Protein AF-A0A4R5HL07-F1 (afdb_monomer_lite)

Structure (mmCIF, N/CA/C/O backbone):
data_AF-A0A4R5HL07-F1
#
_entry.id   AF-A0A4R5HL07-F1
#
loop_
_atom_site.group_PDB
_atom_site.id
_atom_site.type_symbol
_atom_site.label_atom_id
_atom_site.label_alt_id
_atom_site.label_comp_id
_atom_site.label_asym_id
_atom_site.label_entity_id
_atom_site.label_seq_id
_atom_site.pdbx_PDB_ins_code
_atom_site.Cartn_x
_atom_site.Cartn_y
_atom_site.Cartn_z
_atom_site.occupancy
_atom_site.B_iso_or_equiv
_atom_site.auth_seq_id
_atom_site.auth_comp_id
_atom_site.auth_asym_id
_atom_site.auth_atom_id
_atom_site.pdbx_PDB_model_num
ATOM 1 N N . ARG A 1 1 ? -15.692 3.273 32.109 1.00 51.50 1 ARG A N 1
ATOM 2 C CA . ARG A 1 1 ? -15.127 4.506 31.517 1.00 51.50 1 ARG A CA 1
ATOM 3 C C . ARG A 1 1 ? -14.476 4.087 30.201 1.00 51.50 1 ARG A C 1
ATOM 5 O O . ARG A 1 1 ? -13.266 4.120 30.132 1.00 51.50 1 ARG A O 1
ATOM 12 N N . ASP A 1 2 ? -15.246 3.630 29.204 1.00 57.62 2 ASP A N 1
ATOM 13 C CA . ASP A 1 2 ? -14.643 2.824 28.113 1.00 57.62 2 ASP A CA 1
ATOM 14 C C . ASP A 1 2 ? -15.180 3.142 26.707 1.00 57.62 2 ASP A C 1
ATOM 16 O O . ASP A 1 2 ? -14.473 2.944 25.731 1.00 57.62 2 ASP A O 1
ATOM 20 N N . LYS A 1 3 ? -16.346 3.790 26.579 1.00 56.97 3 LYS A N 1
ATOM 21 C CA . LYS A 1 3 ? -16.932 4.099 25.258 1.00 56.97 3 LYS A CA 1
ATOM 22 C C . LYS A 1 3 ? -16.126 5.102 24.420 1.00 56.97 3 LYS A C 1
ATOM 24 O O . LYS A 1 3 ? -16.169 5.055 23.198 1.00 56.97 3 LYS A O 1
ATOM 29 N N . ALA A 1 4 ? -15.401 6.015 25.068 1.00 61.94 4 ALA A N 1
ATOM 30 C CA . ALA A 1 4 ? -14.652 7.064 24.372 1.00 61.94 4 ALA A CA 1
ATOM 31 C C . ALA A 1 4 ? -13.388 6.533 23.670 1.00 61.94 4 ALA A C 1
ATOM 33 O O . ALA A 1 4 ? -12.983 7.080 22.647 1.00 61.94 4 ALA A O 1
ATOM 34 N N . SER A 1 5 ? -12.776 5.466 24.195 1.00 62.84 5 SER A N 1
ATOM 35 C CA . SER A 1 5 ? -11.591 4.852 23.583 1.00 62.84 5 SER A CA 1
ATOM 36 C C . SER A 1 5 ? -11.971 4.059 22.334 1.00 62.84 5 SER A C 1
ATOM 38 O O . SER A 1 5 ? -11.357 4.249 21.286 1.00 62.84 5 SER A O 1
ATOM 40 N N . GLU A 1 6 ? -13.058 3.286 22.416 1.00 65.12 6 GLU A N 1
ATOM 41 C CA . GLU A 1 6 ? -13.555 2.457 21.312 1.00 65.12 6 GLU A CA 1
ATOM 42 C C . GLU A 1 6 ? -13.979 3.304 20.101 1.00 65.12 6 GLU A C 1
ATOM 44 O O . GLU A 1 6 ? -13.653 2.972 18.961 1.00 65.12 6 GLU A O 1
ATOM 49 N N . GLN A 1 7 ? -14.649 4.441 20.332 1.00 68.94 7 GLN A N 1
ATOM 50 C CA . GLN A 1 7 ? -15.020 5.365 19.251 1.00 68.94 7 GLN A CA 1
ATOM 51 C C . GLN A 1 7 ? -13.787 5.918 18.523 1.00 68.94 7 GLN A C 1
ATOM 53 O O . GLN A 1 7 ? -13.754 5.951 17.294 1.00 68.94 7 GLN A O 1
ATOM 58 N N . ASN A 1 8 ? -12.742 6.281 19.267 1.00 76.06 8 ASN A N 1
ATOM 59 C CA . ASN A 1 8 ? -11.523 6.856 18.702 1.00 76.06 8 ASN A CA 1
ATOM 60 C C . ASN A 1 8 ? -10.672 5.818 17.938 1.00 76.06 8 ASN A C 1
ATOM 62 O O . ASN A 1 8 ? -9.888 6.148 17.049 1.00 76.06 8 ASN A O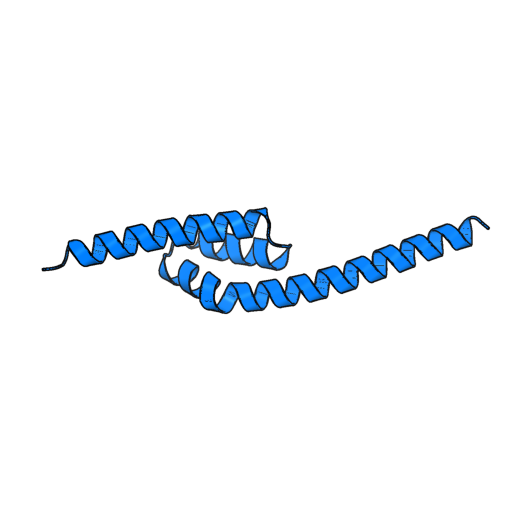 1
ATOM 66 N N . GLU A 1 9 ? -10.786 4.537 18.287 1.00 78.75 9 GLU A N 1
ATOM 67 C CA . GLU A 1 9 ? -10.166 3.437 17.541 1.00 78.75 9 GLU A CA 1
ATOM 68 C C . GLU A 1 9 ? -10.902 3.151 16.230 1.00 78.75 9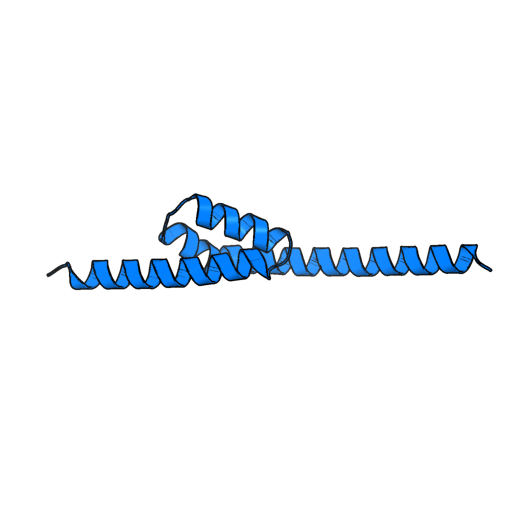 GLU A C 1
ATOM 70 O O . GLU A 1 9 ? -10.257 2.949 15.201 1.00 78.75 9 GLU A O 1
ATOM 75 N N . GLN A 1 10 ? -12.237 3.200 16.234 1.00 79.75 10 GLN A N 1
ATOM 76 C CA . GLN A 1 10 ? -13.024 3.029 15.012 1.00 79.75 10 GLN A CA 1
ATOM 77 C C . GLN A 1 10 ? -12.812 4.166 14.010 1.00 79.75 10 GLN A C 1
ATOM 79 O O . GLN A 1 10 ? -12.707 3.907 12.810 1.00 79.75 10 GLN A O 1
ATOM 84 N N . GLU A 1 11 ? -12.695 5.405 14.487 1.00 85.31 11 GLU A N 1
ATOM 85 C CA . GLU A 1 11 ? -12.433 6.563 13.629 1.00 85.31 11 GLU A CA 1
ATOM 86 C C . GLU A 1 11 ? -11.060 6.451 12.946 1.00 85.31 11 GLU A C 1
ATOM 88 O O . GLU A 1 11 ? -10.953 6.553 11.721 1.00 85.31 11 GLU A O 1
ATOM 93 N N . ARG A 1 12 ? -10.022 6.091 13.713 1.00 85.94 12 ARG A N 1
ATOM 94 C CA . ARG A 1 12 ? -8.680 5.811 13.173 1.00 85.94 12 ARG A CA 1
ATOM 95 C C . ARG A 1 12 ? -8.675 4.631 12.206 1.00 85.94 12 ARG A C 1
ATOM 97 O O . ARG A 1 12 ? -8.014 4.687 11.173 1.00 85.94 12 ARG A O 1
ATOM 104 N N . ALA A 1 13 ? -9.432 3.575 12.495 1.00 87.50 13 ALA A N 1
ATOM 105 C CA . ALA A 1 13 ? -9.570 2.435 11.595 1.00 87.50 13 ALA A CA 1
ATOM 106 C C . ALA A 1 13 ? -10.219 2.819 10.257 1.00 87.50 13 ALA A C 1
ATOM 108 O O . ALA A 1 13 ? -9.825 2.310 9.207 1.00 87.50 13 ALA A O 1
ATOM 109 N N . ALA A 1 14 ? -11.218 3.703 10.278 1.00 89.38 14 ALA A N 1
ATOM 110 C CA . ALA A 1 14 ? -11.864 4.204 9.070 1.00 89.38 14 ALA A CA 1
ATOM 111 C C . ALA A 1 14 ? -10.914 5.081 8.239 1.00 89.38 14 ALA A C 1
ATOM 113 O O . ALA A 1 14 ? -10.858 4.939 7.017 1.00 89.38 14 ALA A O 1
ATOM 114 N N . GLU A 1 15 ? -10.130 5.945 8.885 1.00 91.94 15 GLU A N 1
ATOM 115 C CA . GLU A 1 15 ? -9.137 6.776 8.198 1.00 91.94 15 GLU A CA 1
ATOM 116 C C . GLU A 1 15 ? -8.000 5.937 7.595 1.00 91.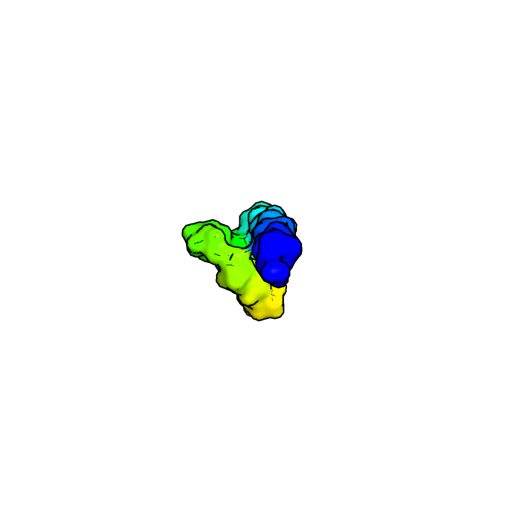94 15 GLU A C 1
ATOM 118 O O . GLU A 1 15 ? -7.637 6.117 6.429 1.00 91.94 15 GLU A O 1
ATOM 123 N N . ASN A 1 16 ? -7.497 4.956 8.348 1.00 92.12 16 ASN A N 1
ATOM 124 C CA . ASN A 1 16 ? -6.494 4.014 7.862 1.00 92.12 16 ASN A CA 1
ATOM 125 C C . ASN A 1 16 ? -7.013 3.210 6.665 1.00 92.12 16 ASN A C 1
ATOM 127 O O . ASN A 1 16 ? -6.294 3.081 5.678 1.00 92.12 16 ASN A O 1
ATOM 131 N N . ARG A 1 17 ? -8.272 2.743 6.695 1.00 91.69 17 ARG A N 1
ATOM 132 C CA . ARG A 1 17 ? -8.903 2.088 5.535 1.00 91.69 17 ARG A CA 1
ATOM 133 C C . ARG A 1 17 ? -8.870 2.965 4.296 1.00 91.69 17 ARG A C 1
ATOM 135 O O . ARG A 1 17 ? -8.344 2.529 3.280 1.00 91.69 17 ARG A O 1
ATOM 142 N N . LYS A 1 18 ? -9.325 4.216 4.404 1.00 93.38 18 LYS A N 1
ATOM 143 C CA . LYS A 1 18 ? -9.318 5.156 3.274 1.00 93.38 18 LYS A CA 1
ATOM 144 C C . LYS A 1 18 ? -7.916 5.386 2.714 1.00 93.38 18 LYS A C 1
ATOM 146 O O . LYS A 1 18 ? -7.747 5.456 1.500 1.00 93.38 18 LYS A O 1
ATOM 151 N N . ARG A 1 19 ? -6.902 5.497 3.580 1.00 91.81 19 ARG A N 1
ATOM 152 C CA . ARG A 1 19 ? -5.500 5.608 3.145 1.00 91.81 19 ARG A CA 1
ATOM 153 C C . ARG A 1 19 ? -5.049 4.372 2.378 1.00 91.81 19 ARG A C 1
ATOM 155 O O . ARG A 1 19 ? -4.470 4.517 1.308 1.00 91.81 19 ARG A O 1
ATOM 162 N N . VAL A 1 20 ? -5.333 3.180 2.899 1.00 92.69 20 VAL A N 1
ATOM 163 C CA . VAL A 1 20 ? -4.978 1.919 2.238 1.00 92.69 20 VAL A CA 1
ATOM 164 C C . VAL A 1 20 ? -5.738 1.742 0.924 1.00 92.69 20 VAL A C 1
ATOM 166 O O . VAL A 1 20 ? -5.131 1.333 -0.056 1.00 92.69 20 VAL A O 1
ATOM 169 N N . GLU A 1 21 ? -7.013 2.122 0.844 1.00 92.88 21 GLU A N 1
ATOM 170 C CA . GLU A 1 21 ? -7.775 2.142 -0.414 1.00 92.88 21 GLU A CA 1
ATOM 171 C C . GLU A 1 21 ? -7.154 3.087 -1.443 1.00 92.88 21 GLU A C 1
ATOM 173 O O . GLU A 1 21 ? -7.011 2.718 -2.607 1.00 92.88 21 GLU A O 1
ATOM 178 N N . MET A 1 22 ? -6.721 4.281 -1.024 1.00 91.94 22 MET A N 1
ATOM 179 C CA . MET A 1 22 ? -6.015 5.187 -1.926 1.00 91.94 22 MET A CA 1
ATOM 180 C C . MET A 1 22 ? -4.704 4.569 -2.413 1.00 91.94 22 MET A C 1
ATOM 182 O O . MET A 1 22 ? -4.448 4.569 -3.612 1.00 91.94 22 MET A O 1
ATOM 186 N N . LEU A 1 23 ? -3.906 3.984 -1.514 1.00 89.69 23 LEU A N 1
ATOM 187 C CA . LEU A 1 23 ? -2.678 3.268 -1.875 1.00 89.69 23 LEU A CA 1
ATOM 188 C C . LEU A 1 23 ? -2.956 2.077 -2.801 1.00 89.69 23 LEU A C 1
ATOM 190 O O . LEU A 1 23 ? -2.167 1.817 -3.700 1.00 89.69 23 LEU A O 1
ATOM 194 N N . ALA A 1 24 ? -4.092 1.401 -2.646 1.00 91.06 24 ALA A N 1
ATOM 195 C CA . ALA A 1 24 ? -4.527 0.348 -3.554 1.00 91.06 24 ALA A CA 1
ATOM 196 C C . ALA A 1 24 ? -4.939 0.866 -4.940 1.00 91.06 24 ALA A C 1
ATOM 198 O O . ALA A 1 24 ? -5.006 0.082 -5.882 1.00 91.06 24 ALA A O 1
ATOM 199 N N . ALA A 1 25 ? -5.221 2.159 -5.089 1.00 89.19 25 ALA A N 1
ATOM 200 C CA . ALA A 1 25 ? -5.576 2.772 -6.365 1.00 89.19 25 ALA A CA 1
ATOM 201 C C . ALA A 1 25 ? -4.381 3.452 -7.052 1.00 89.19 25 ALA A C 1
ATOM 203 O O . ALA A 1 25 ? -4.260 3.362 -8.270 1.00 89.19 25 ALA A O 1
ATOM 204 N N . VAL A 1 26 ? -3.515 4.132 -6.289 1.00 87.94 26 VAL A N 1
ATOM 205 C CA . VAL A 1 26 ? -2.392 4.930 -6.828 1.00 87.94 26 VAL A CA 1
ATOM 206 C C . VAL A 1 26 ? -1.015 4.307 -6.602 1.00 87.94 26 VAL A C 1
ATOM 208 O O . VAL A 1 26 ? -0.038 4.744 -7.210 1.00 87.94 26 VAL A O 1
ATOM 211 N N . GLY A 1 27 ? -0.913 3.330 -5.701 1.00 83.94 27 GLY A N 1
ATOM 212 C CA . GLY A 1 27 ? 0.306 2.561 -5.480 1.00 83.94 27 GLY A CA 1
ATOM 213 C C . GLY A 1 27 ? 0.625 1.691 -6.689 1.00 83.94 27 GLY A C 1
ATOM 214 O O . GLY A 1 27 ? -0.225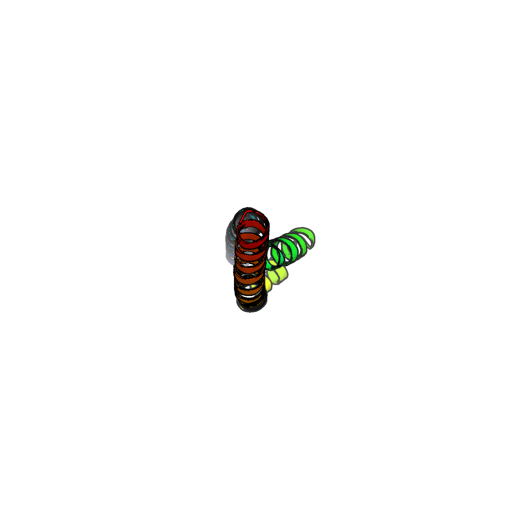 1.468 -7.551 1.00 83.94 27 GLY A O 1
ATOM 215 N N . GLY A 1 28 ? 1.863 1.218 -6.776 1.00 87.75 28 GLY A N 1
ATOM 216 C CA . GLY A 1 28 ? 2.215 0.283 -7.834 1.00 87.75 28 GLY A CA 1
ATOM 217 C C . GLY A 1 28 ? 1.787 -1.159 -7.507 1.00 87.75 28 GLY A C 1
ATOM 218 O O . GLY A 1 28 ? 1.161 -1.388 -6.466 1.00 87.75 28 GLY A O 1
ATOM 219 N N . PRO A 1 29 ? 2.026 -2.124 -8.411 1.00 89.56 29 PRO A N 1
ATOM 220 C CA . PRO A 1 29 ? 1.477 -3.480 -8.348 1.00 89.56 29 PRO A CA 1
ATOM 221 C C . PRO A 1 29 ? 1.602 -4.190 -6.992 1.00 89.56 29 PRO A C 1
ATOM 223 O O . PRO A 1 29 ? 0.629 -4.800 -6.533 1.00 89.56 29 PRO A O 1
ATOM 226 N N . GLU A 1 30 ? 2.755 -4.105 -6.328 1.00 92.06 30 GLU A N 1
ATOM 227 C CA . GLU A 1 30 ? 2.974 -4.778 -5.043 1.00 92.06 30 GLU A CA 1
ATOM 228 C C . GLU A 1 30 ? 2.219 -4.065 -3.914 1.00 92.06 30 GLU A C 1
ATOM 230 O O . GLU A 1 30 ? 1.543 -4.714 -3.107 1.00 92.06 30 GLU A O 1
ATOM 235 N N . VAL A 1 31 ? 2.257 -2.727 -3.887 1.00 92.56 31 VAL A N 1
ATOM 236 C CA . VAL A 1 31 ? 1.482 -1.909 -2.941 1.00 92.56 31 VAL A CA 1
ATOM 237 C C . VAL A 1 31 ? -0.010 -2.159 -3.121 1.00 92.56 31 VAL A C 1
ATOM 239 O O . VAL A 1 31 ? -0.708 -2.323 -2.122 1.00 92.56 31 VAL A O 1
ATOM 242 N N . GLN A 1 32 ? -0.503 -2.259 -4.359 1.00 92.62 32 GLN A N 1
ATOM 243 C CA . GLN A 1 32 ? -1.911 -2.541 -4.629 1.00 92.62 32 GLN A CA 1
ATOM 244 C C . GLN A 1 32 ? -2.340 -3.896 -4.077 1.00 92.62 32 GLN A C 1
ATOM 246 O O . GLN A 1 32 ? -3.349 -3.972 -3.371 1.00 92.62 32 GLN A O 1
ATOM 251 N N . ARG A 1 33 ? -1.576 -4.965 -4.344 1.00 91.81 33 ARG A N 1
ATOM 252 C CA . ARG A 1 33 ? -1.906 -6.299 -3.818 1.00 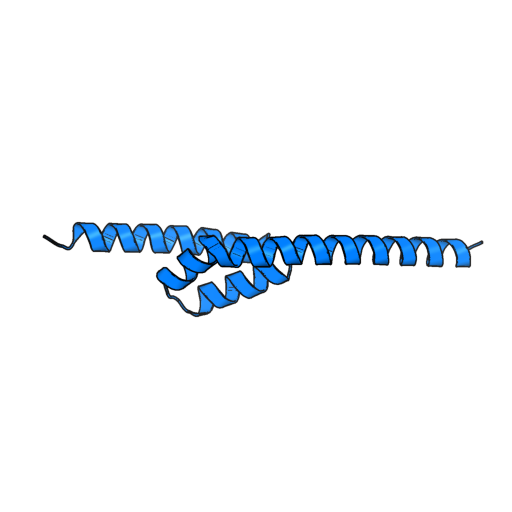91.81 33 ARG A CA 1
ATOM 253 C C . ARG A 1 33 ? -1.889 -6.330 -2.299 1.00 91.81 33 ARG A C 1
ATOM 255 O O . ARG A 1 33 ? -2.816 -6.868 -1.696 1.00 91.81 33 ARG A O 1
ATOM 262 N N . ALA A 1 34 ? -0.854 -5.765 -1.684 1.00 91.94 34 ALA A N 1
ATOM 263 C CA . ALA A 1 34 ? -0.708 -5.785 -0.236 1.00 91.94 34 ALA A CA 1
ATOM 264 C C . ALA A 1 34 ? -1.787 -4.931 0.457 1.00 91.94 34 ALA A C 1
ATOM 266 O O . ALA A 1 34 ? -2.372 -5.363 1.452 1.00 91.94 34 ALA A O 1
ATOM 267 N N . ALA A 1 35 ? -2.128 -3.776 -0.118 1.00 92.38 35 ALA A N 1
ATOM 268 C CA . ALA A 1 35 ? -3.213 -2.927 0.356 1.00 92.38 35 ALA A CA 1
ATOM 269 C C . ALA A 1 35 ? -4.579 -3.624 0.247 1.00 92.38 35 ALA A C 1
ATOM 271 O O . ALA A 1 35 ? -5.341 -3.639 1.214 1.00 92.38 35 ALA A O 1
ATOM 272 N N . GLN A 1 36 ? -4.881 -4.270 -0.885 1.00 92.25 36 GLN A N 1
ATOM 273 C CA . GLN A 1 36 ? -6.115 -5.048 -1.038 1.00 92.25 36 GLN A CA 1
ATOM 274 C C . GLN A 1 36 ? -6.182 -6.232 -0.070 1.00 92.25 36 GLN A C 1
ATOM 276 O O . GLN A 1 36 ? -7.241 -6.482 0.499 1.00 92.25 36 GLN A O 1
ATOM 281 N N . ALA A 1 37 ? -5.068 -6.931 0.163 1.00 92.50 37 ALA A N 1
ATOM 282 C CA . ALA A 1 37 ? -5.013 -8.020 1.134 1.00 92.50 37 ALA A CA 1
ATOM 283 C C . ALA A 1 37 ? -5.315 -7.520 2.557 1.00 92.50 37 ALA A C 1
ATOM 285 O O . ALA A 1 37 ? -6.117 -8.132 3.262 1.00 92.50 37 ALA A O 1
ATOM 286 N N . ALA A 1 38 ? -4.744 -6.378 2.956 1.00 92.06 38 ALA A N 1
ATOM 287 C CA . ALA A 1 38 ? -5.035 -5.754 4.244 1.00 92.06 38 ALA A CA 1
ATOM 288 C C . ALA A 1 38 ? -6.514 -5.352 4.364 1.00 92.06 38 ALA A C 1
ATOM 290 O O . ALA A 1 38 ? -7.150 -5.662 5.369 1.00 92.06 38 ALA A O 1
ATOM 291 N N . LEU A 1 39 ? -7.093 -4.732 3.331 1.00 91.12 39 LEU A N 1
ATOM 292 C CA . LEU A 1 39 ? -8.517 -4.373 3.303 1.00 91.12 39 LEU A CA 1
ATOM 293 C C . LEU A 1 39 ? -9.436 -5.598 3.341 1.00 91.12 39 LEU A C 1
ATOM 295 O O . LEU A 1 39 ? -10.466 -5.558 4.013 1.00 91.12 39 LEU A O 1
ATOM 299 N N . ALA A 1 40 ? -9.052 -6.690 2.676 1.00 92.50 40 ALA A N 1
ATOM 300 C CA . ALA A 1 40 ? -9.814 -7.935 2.646 1.00 92.50 40 ALA A CA 1
ATOM 301 C C . ALA A 1 40 ? -9.939 -8.588 4.030 1.00 92.50 40 ALA A C 1
ATOM 303 O O . ALA A 1 40 ? -10.936 -9.256 4.293 1.00 92.50 40 ALA A O 1
ATOM 304 N N . THR A 1 41 ? -8.976 -8.367 4.933 1.00 90.56 41 THR A N 1
ATOM 305 C CA . THR A 1 41 ? -9.103 -8.840 6.321 1.00 90.56 41 THR A CA 1
ATOM 306 C C . THR A 1 41 ? -10.220 -8.132 7.088 1.00 90.56 41 THR A C 1
ATOM 308 O O . THR A 1 41 ? -10.756 -8.692 8.038 1.00 90.56 41 THR A O 1
ATOM 311 N N . GLY A 1 42 ? -10.572 -6.898 6.702 1.00 86.00 42 GLY A N 1
ATOM 312 C CA . GLY A 1 42 ? -11.511 -6.054 7.443 1.00 86.00 42 GLY A CA 1
ATOM 313 C C . GLY A 1 42 ? -11.005 -5.606 8.821 1.00 86.00 42 GLY A C 1
ATOM 314 O O . GLY A 1 42 ? -11.746 -4.939 9.548 1.00 86.00 42 GLY A O 1
ATOM 315 N N . ASP A 1 43 ? -9.760 -5.939 9.171 1.00 89.56 43 ASP A N 1
ATOM 316 C CA . ASP A 1 43 ? -9.225 -5.831 10.522 1.00 89.56 43 ASP A CA 1
ATOM 317 C C . ASP A 1 43 ? -8.379 -4.561 10.683 1.00 89.56 43 ASP A C 1
ATOM 319 O O . ASP A 1 43 ? -7.371 -4.349 10.002 1.00 89.56 43 ASP A O 1
ATOM 323 N N . ALA A 1 44 ? -8.782 -3.687 11.606 1.00 88.69 44 ALA A N 1
ATOM 324 C CA . ALA A 1 44 ? -8.155 -2.377 11.786 1.00 88.69 44 ALA A CA 1
ATOM 325 C C . ALA A 1 44 ? -6.666 -2.473 12.150 1.00 88.69 44 ALA A C 1
ATOM 327 O O . ALA A 1 44 ? -5.869 -1.629 11.736 1.00 88.69 44 ALA A O 1
ATOM 328 N N . LYS A 1 45 ? -6.291 -3.511 12.910 1.00 89.25 45 LYS A N 1
ATOM 329 C CA . LYS A 1 45 ? -4.901 -3.752 13.313 1.00 89.25 45 LYS A CA 1
ATOM 330 C C . LYS A 1 45 ? -4.031 -4.147 12.128 1.00 89.2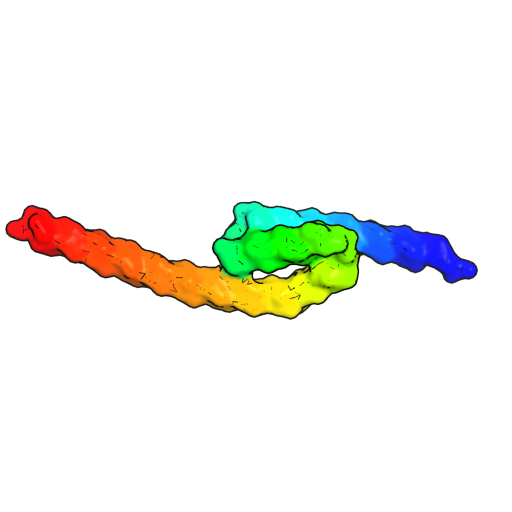5 45 LYS A C 1
ATOM 332 O O . LYS A 1 45 ? -2.945 -3.603 11.979 1.00 89.25 45 LYS A O 1
ATOM 337 N N . VAL A 1 46 ? -4.535 -5.026 11.261 1.00 92.00 46 VAL A N 1
ATOM 338 C CA . VAL A 1 46 ? -3.816 -5.475 10.060 1.00 92.00 46 VAL A CA 1
ATOM 339 C C . VAL A 1 46 ? -3.588 -4.307 9.105 1.00 92.00 46 VAL A C 1
ATOM 341 O O . VAL A 1 46 ? -2.502 -4.148 8.558 1.00 92.00 46 VAL A O 1
ATOM 344 N N . ILE A 1 47 ? -4.591 -3.446 8.945 1.00 91.81 47 ILE A N 1
ATOM 345 C CA . ILE A 1 47 ? -4.500 -2.244 8.108 1.00 91.81 47 ILE A CA 1
ATOM 346 C C . ILE A 1 47 ? -3.471 -1.258 8.679 1.00 91.81 47 ILE A C 1
ATOM 348 O O . ILE A 1 47 ? -2.684 -0.689 7.923 1.00 91.81 47 ILE A O 1
ATOM 352 N N . ALA A 1 48 ? -3.440 -1.074 10.001 1.00 91.50 48 ALA A N 1
ATOM 353 C CA . ALA A 1 48 ? -2.433 -0.242 10.654 1.00 91.50 48 ALA A CA 1
ATOM 354 C C . ALA A 1 48 ? -1.016 -0.824 10.494 1.00 91.50 48 ALA A C 1
ATOM 356 O O . ALA A 1 48 ? -0.111 -0.101 10.087 1.00 91.50 48 ALA A O 1
ATOM 357 N N . GLU A 1 49 ? -0.828 -2.129 10.722 1.00 91.44 49 GLU A N 1
ATOM 358 C CA . GLU A 1 49 ? 0.462 -2.802 10.506 1.00 91.44 49 GLU A CA 1
ATOM 359 C C . GLU A 1 49 ? 0.922 -2.734 9.049 1.00 91.44 49 GLU A C 1
ATOM 361 O O . GLU A 1 49 ? 2.113 -2.551 8.777 1.00 91.44 49 GLU A O 1
ATOM 366 N N . PHE A 1 50 ? -0.009 -2.848 8.100 1.00 92.56 50 PHE A N 1
ATOM 367 C CA . PHE A 1 50 ? 0.296 -2.646 6.694 1.00 92.56 50 PHE A CA 1
ATOM 368 C C . PHE A 1 50 ? 0.816 -1.228 6.460 1.00 92.56 50 PHE A C 1
ATOM 370 O O . PHE A 1 50 ? 1.882 -1.082 5.880 1.00 92.56 50 PHE A O 1
ATOM 377 N N . LEU A 1 51 ? 0.141 -0.187 6.948 1.00 90.25 51 LEU A N 1
ATOM 378 C CA . LEU A 1 51 ? 0.613 1.191 6.771 1.00 90.25 51 LEU A CA 1
ATOM 379 C C . LEU A 1 51 ? 1.987 1.442 7.411 1.00 90.25 51 LEU A C 1
ATOM 381 O O . LEU A 1 51 ? 2.778 2.204 6.862 1.00 90.25 51 LEU A O 1
ATOM 385 N N . GLU A 1 52 ? 2.283 0.799 8.541 1.00 90.38 52 GLU A N 1
ATOM 386 C CA . GLU A 1 52 ? 3.543 0.988 9.267 1.00 90.38 52 GLU A CA 1
ATOM 387 C C . GLU A 1 52 ? 4.722 0.223 8.648 1.00 90.38 52 GLU A C 1
ATOM 389 O O . GLU A 1 52 ? 5.814 0.770 8.509 1.00 90.38 52 GLU A O 1
ATOM 394 N N . LYS A 1 53 ? 4.521 -1.049 8.281 1.00 91.25 53 LYS A N 1
ATOM 395 C CA . LYS A 1 53 ? 5.595 -1.949 7.821 1.00 91.25 53 LYS A CA 1
ATOM 396 C C . LYS A 1 53 ? 5.350 -2.499 6.424 1.00 91.25 53 LYS A C 1
ATOM 398 O O . LYS A 1 53 ? 6.265 -2.520 5.602 1.00 91.25 53 LYS A O 1
ATOM 403 N N . GLY A 1 54 ? 4.126 -2.945 6.149 1.00 89.00 54 GLY A N 1
ATOM 404 C CA . GLY A 1 54 ? 3.773 -3.568 4.869 1.00 89.00 54 GLY A CA 1
ATOM 405 C C . GLY A 1 54 ? 3.940 -2.627 3.673 1.00 89.00 54 GLY A C 1
ATOM 406 O O . GLY A 1 54 ? 4.440 -3.040 2.631 1.00 89.00 54 GLY A O 1
ATOM 407 N N . TYR A 1 55 ? 3.601 -1.351 3.843 1.00 90.06 55 TYR A N 1
ATOM 408 C CA . TYR A 1 55 ? 3.692 -0.316 2.825 1.00 90.06 55 TYR A CA 1
ATOM 409 C C . TYR A 1 55 ? 5.142 -0.031 2.451 1.00 90.06 55 TYR A C 1
ATOM 411 O O . TYR A 1 55 ? 5.444 0.042 1.269 1.00 90.06 55 TYR A O 1
ATOM 419 N N . LEU A 1 56 ? 6.050 0.074 3.427 1.00 90.69 56 LEU A N 1
ATOM 420 C CA . LEU A 1 56 ? 7.473 0.308 3.159 1.00 90.69 56 LEU A CA 1
ATOM 421 C C . LEU A 1 56 ? 8.085 -0.829 2.333 1.00 90.69 56 LEU A C 1
ATOM 423 O O . LEU A 1 56 ? 8.789 -0.573 1.359 1.00 90.69 56 LEU A O 1
ATOM 427 N N . LEU A 1 57 ? 7.782 -2.078 2.698 1.00 91.12 57 LEU A N 1
ATOM 428 C CA . LEU A 1 57 ? 8.238 -3.262 1.967 1.00 91.12 57 LEU A CA 1
ATOM 429 C C . LEU A 1 57 ? 7.664 -3.309 0.550 1.00 91.12 57 LEU A C 1
ATOM 431 O O . LEU A 1 57 ? 8.403 -3.541 -0.403 1.00 91.12 57 LEU A O 1
ATOM 435 N N . ALA A 1 58 ? 6.360 -3.069 0.412 1.00 91.81 58 ALA A N 1
ATOM 436 C CA . ALA A 1 58 ? 5.702 -3.073 -0.884 1.00 91.81 58 ALA A CA 1
ATOM 437 C C . ALA A 1 58 ? 6.204 -1.927 -1.776 1.00 91.81 58 ALA A C 1
ATOM 439 O O . ALA A 1 58 ? 6.513 -2.162 -2.936 1.00 91.81 58 ALA A O 1
ATOM 440 N N . ALA A 1 59 ? 6.375 -0.719 -1.230 1.00 89.69 59 ALA A N 1
ATOM 441 C CA . ALA A 1 59 ? 6.853 0.455 -1.958 1.00 89.69 59 ALA A CA 1
ATOM 442 C C . ALA A 1 59 ? 8.307 0.311 -2.431 1.00 89.69 59 ALA A C 1
ATOM 444 O O . ALA A 1 59 ? 8.620 0.713 -3.548 1.00 89.69 59 ALA A O 1
ATOM 445 N N . GLN A 1 60 ? 9.183 -0.283 -1.611 1.00 90.94 60 GLN A N 1
ATOM 446 C CA . GLN A 1 60 ? 10.546 -0.645 -2.021 1.00 90.94 60 GLN A CA 1
ATOM 447 C C . GLN A 1 60 ? 10.521 -1.574 -3.236 1.00 90.94 60 GLN A C 1
ATOM 449 O O . GLN A 1 60 ? 11.163 -1.301 -4.248 1.00 90.94 60 GLN A O 1
ATOM 454 N N . LYS A 1 61 ? 9.713 -2.632 -3.156 1.00 89.81 61 LYS A N 1
ATOM 455 C CA . LYS A 1 61 ? 9.609 -3.639 -4.211 1.00 89.81 61 LYS A CA 1
ATOM 456 C C . LYS A 1 61 ? 9.020 -3.070 -5.497 1.00 89.81 61 LYS A C 1
ATOM 458 O O . LYS A 1 61 ? 9.506 -3.359 -6.582 1.00 89.81 61 LYS A O 1
ATOM 463 N N . ASP A 1 62 ? 8.035 -2.192 -5.359 1.00 89.81 62 ASP A N 1
ATOM 464 C CA . ASP A 1 62 ? 7.461 -1.428 -6.460 1.00 89.81 62 ASP A CA 1
ATOM 465 C C . ASP A 1 62 ? 8.464 -0.496 -7.140 1.00 89.81 62 ASP A C 1
ATOM 467 O O . ASP A 1 62 ? 8.450 -0.339 -8.360 1.00 89.81 62 ASP A O 1
ATOM 471 N N . ALA A 1 63 ? 9.336 0.150 -6.364 1.00 88.25 63 ALA A N 1
ATOM 472 C CA . ALA A 1 63 ? 10.381 1.003 -6.913 1.00 88.25 63 ALA A CA 1
ATOM 473 C C . ALA A 1 63 ? 11.409 0.184 -7.711 1.00 88.25 63 ALA A C 1
ATOM 475 O O . ALA A 1 63 ? 11.802 0.597 -8.804 1.00 88.25 63 ALA A O 1
ATOM 476 N N . GLU A 1 64 ? 11.804 -0.984 -7.197 1.00 87.94 64 GLU A N 1
ATOM 477 C CA . GLU A 1 64 ? 12.698 -1.918 -7.891 1.00 87.94 64 GLU A CA 1
ATOM 478 C C . GLU A 1 64 ? 12.074 -2.447 -9.190 1.00 87.94 64 GLU A C 1
ATOM 480 O O . GLU A 1 64 ? 12.715 -2.413 -10.243 1.00 87.94 64 GLU A O 1
ATOM 485 N N . ASP A 1 65 ? 10.813 -2.877 -9.138 1.00 87.75 65 ASP A N 1
ATOM 486 C CA . ASP A 1 65 ? 10.097 -3.421 -10.294 1.00 87.75 65 ASP A CA 1
ATOM 487 C C . ASP A 1 65 ? 9.898 -2.359 -11.385 1.00 87.75 65 ASP A C 1
ATOM 489 O O . ASP A 1 65 ? 10.178 -2.596 -12.561 1.00 87.75 65 ASP A O 1
ATOM 493 N N . ARG A 1 66 ? 9.540 -1.130 -10.992 1.00 85.25 66 ARG A N 1
ATOM 494 C CA . ARG A 1 66 ? 9.406 0.003 -11.916 1.00 85.25 66 ARG A CA 1
ATOM 495 C C . ARG A 1 66 ? 10.727 0.338 -12.609 1.00 85.25 66 ARG A C 1
ATOM 497 O O . ARG A 1 66 ? 10.728 0.588 -13.813 1.00 85.25 66 ARG A O 1
ATOM 504 N N . ALA A 1 67 ? 11.844 0.308 -11.882 1.00 84.62 67 ALA A N 1
ATOM 505 C CA . ALA A 1 67 ? 13.168 0.535 -12.458 1.00 84.62 67 ALA A CA 1
ATOM 506 C C . ALA A 1 67 ? 13.558 -0.572 -13.455 1.00 84.62 67 ALA A C 1
ATOM 508 O O . ALA A 1 67 ? 14.106 -0.285 -14.523 1.00 84.62 67 ALA A O 1
ATOM 509 N N . ALA A 1 68 ? 13.239 -1.833 -13.146 1.00 83.69 68 ALA A N 1
ATOM 510 C CA . ALA A 1 68 ? 13.460 -2.952 -14.057 1.00 83.69 68 ALA A CA 1
ATOM 511 C C . ALA A 1 68 ? 12.592 -2.839 -15.322 1.00 83.69 68 ALA A C 1
ATOM 513 O O . ALA A 1 68 ? 13.092 -3.019 -16.436 1.00 83.69 68 ALA A O 1
ATOM 514 N N . HIS A 1 69 ? 11.317 -2.477 -15.165 1.00 81.06 69 HIS A N 1
ATOM 515 C CA . HIS A 1 69 ? 10.388 -2.275 -16.272 1.00 81.06 69 HIS A CA 1
ATOM 516 C C . HIS A 1 69 ? 10.791 -1.113 -17.180 1.00 81.06 69 HIS A C 1
ATOM 518 O O . HIS A 1 69 ? 10.730 -1.257 -18.399 1.00 81.06 69 HIS A O 1
ATOM 524 N N . GLU A 1 70 ? 11.230 0.017 -16.623 1.00 83.38 70 GLU A N 1
ATOM 525 C CA . GLU A 1 70 ? 11.697 1.161 -17.413 1.00 83.38 70 GLU A CA 1
ATOM 526 C C . GLU A 1 70 ? 12.931 0.796 -18.246 1.00 83.38 70 GLU A C 1
ATOM 528 O O . GLU A 1 70 ? 12.997 1.103 -19.438 1.00 83.38 70 GLU A O 1
ATOM 533 N N . LYS A 1 71 ? 13.878 0.065 -17.650 1.00 81.81 71 LYS A N 1
ATOM 534 C CA . LYS A 1 71 ? 15.060 -0.417 -18.365 1.00 81.81 71 LYS A CA 1
ATOM 535 C C . LYS A 1 71 ? 14.680 -1.372 -19.501 1.00 81.81 71 LYS A C 1
ATOM 537 O O . LYS A 1 71 ? 15.133 -1.182 -20.626 1.00 81.81 71 LYS A O 1
ATOM 542 N N . ALA A 1 72 ? 13.797 -2.335 -19.237 1.00 82.75 72 ALA A N 1
ATOM 543 C CA . ALA A 1 72 ? 13.320 -3.277 -20.248 1.00 82.75 72 ALA A CA 1
ATOM 544 C C . ALA A 1 72 ? 12.551 -2.579 -21.384 1.00 82.75 72 ALA A C 1
ATOM 546 O O . ALA A 1 72 ? 12.738 -2.917 -22.550 1.00 82.75 72 ALA A O 1
ATOM 547 N N . GLN A 1 73 ? 11.719 -1.582 -21.065 1.00 81.50 73 GLN A N 1
ATOM 548 C CA . GLN A 1 73 ? 11.018 -0.750 -22.050 1.00 81.50 73 GLN A CA 1
ATOM 549 C C . GLN A 1 73 ? 12.004 0.016 -22.932 1.00 81.50 73 GLN A C 1
ATOM 551 O O . GLN A 1 73 ? 11.843 0.050 -24.150 1.00 81.50 73 GLN A O 1
ATOM 556 N N . LYS A 1 74 ? 13.048 0.595 -22.332 1.00 82.75 74 LYS A N 1
ATOM 557 C CA . LYS A 1 74 ? 14.079 1.331 -23.062 1.00 82.75 74 LYS A CA 1
ATOM 558 C C . LYS A 1 74 ? 14.906 0.418 -23.969 1.00 82.75 74 LYS A C 1
ATOM 560 O O . LYS A 1 74 ? 15.090 0.745 -25.136 1.00 82.75 74 LYS A O 1
ATOM 565 N N . GLU A 1 75 ? 15.331 -0.745 -23.478 1.00 82.88 75 GLU A N 1
ATOM 566 C CA . GLU A 1 75 ? 16.035 -1.748 -24.290 1.00 82.88 75 GLU A CA 1
ATOM 567 C C . GLU A 1 75 ? 15.153 -2.269 -25.436 1.00 82.88 75 GLU A C 1
ATOM 569 O O . GLU A 1 75 ? 15.628 -2.420 -26.561 1.00 82.88 75 GLU A O 1
ATOM 574 N N . ALA A 1 76 ? 13.857 -2.484 -25.186 1.00 82.94 76 ALA A N 1
ATOM 575 C CA . ALA A 1 76 ? 12.904 -2.870 -26.223 1.00 82.94 76 ALA A CA 1
ATOM 576 C C . ALA A 1 76 ? 12.701 -1.761 -27.270 1.00 82.94 76 ALA A C 1
ATOM 578 O O . ALA A 1 76 ? 12.622 -2.057 -28.463 1.00 82.94 76 ALA A O 1
ATOM 579 N N . ALA A 1 77 ? 12.653 -0.493 -26.848 1.00 84.19 77 ALA A N 1
ATOM 580 C CA . ALA A 1 77 ? 12.556 0.653 -27.746 1.00 84.19 77 ALA A CA 1
ATOM 581 C C . ALA A 1 77 ? 13.823 0.817 -28.606 1.00 84.19 77 ALA A C 1
ATOM 583 O O . ALA A 1 77 ? 13.709 0.961 -29.821 1.00 84.19 77 ALA A O 1
ATOM 584 N N . GLU A 1 78 ? 15.018 0.712 -28.013 1.00 85.06 78 GLU A N 1
ATOM 585 C CA . GLU A 1 78 ? 16.294 0.761 -28.746 1.00 85.06 78 GLU A CA 1
ATOM 586 C C . GLU A 1 78 ? 16.444 -0.415 -29.721 1.00 85.06 78 GLU A C 1
ATOM 588 O O . GLU A 1 78 ? 16.911 -0.236 -30.845 1.00 85.06 78 GLU A O 1
ATOM 593 N N . ALA A 1 79 ? 16.032 -1.626 -29.332 1.00 83.94 79 ALA A N 1
ATOM 594 C CA . ALA A 1 79 ? 16.062 -2.780 -30.228 1.00 83.94 79 ALA A CA 1
ATOM 595 C C . ALA A 1 79 ? 15.088 -2.613 -31.406 1.00 83.94 79 ALA A C 1
ATOM 597 O O . ALA A 1 79 ? 15.426 -2.964 -32.536 1.00 83.94 79 ALA A O 1
ATOM 598 N N . ALA A 1 80 ? 13.901 -2.050 -31.164 1.00 85.00 80 ALA A N 1
ATOM 599 C CA . ALA A 1 80 ? 12.939 -1.743 -32.218 1.00 85.00 80 ALA A CA 1
ATOM 600 C C . ALA A 1 80 ? 13.438 -0.641 -33.170 1.00 85.00 80 ALA A C 1
ATOM 602 O O . ALA A 1 80 ? 13.146 -0.703 -34.364 1.00 85.00 80 ALA A O 1
ATOM 603 N N . GLU A 1 81 ? 14.190 0.342 -32.668 1.00 85.69 81 GLU A N 1
ATOM 604 C CA . GLU A 1 81 ? 14.810 1.392 -33.484 1.00 85.69 81 GLU A CA 1
ATOM 605 C C . GLU A 1 81 ? 15.952 0.840 -34.348 1.00 85.69 81 GLU A C 1
ATOM 607 O O . GLU A 1 81 ? 15.943 1.045 -35.557 1.00 85.69 81 GLU A O 1
ATOM 612 N N . LYS A 1 82 ? 16.849 0.021 -33.782 1.00 83.56 82 LYS A N 1
ATOM 613 C CA . LYS A 1 82 ? 17.943 -0.621 -34.539 1.00 83.56 82 LYS A CA 1
ATOM 614 C C . LYS A 1 82 ? 17.479 -1.563 -35.646 1.00 83.56 82 LYS A C 1
ATOM 616 O O . LYS A 1 82 ? 18.221 -1.796 -36.587 1.00 83.56 82 LYS A O 1
ATOM 621 N N . LEU A 1 83 ? 16.288 -2.150 -35.523 1.00 83.62 83 LEU A N 1
ATOM 622 C CA . LEU A 1 83 ? 15.698 -2.994 -36.569 1.00 83.62 83 LEU A CA 1
ATOM 623 C C . LEU A 1 83 ? 15.042 -2.180 -37.697 1.00 83.62 83 LEU A C 1
ATOM 625 O O . LEU A 1 83 ? 14.642 -2.763 -38.704 1.00 83.62 83 LEU A O 1
ATOM 629 N N . ARG A 1 84 ? 14.865 -0.865 -37.511 1.00 82.38 84 ARG A N 1
ATOM 630 C CA . ARG A 1 84 ? 14.306 0.048 -38.519 1.00 82.38 84 ARG A CA 1
ATOM 631 C C . ARG A 1 84 ? 15.371 0.745 -39.370 1.00 82.38 84 ARG A C 1
ATOM 633 O O . ARG A 1 84 ? 14.987 1.336 -40.378 1.00 82.38 84 ARG A O 1
ATOM 640 N N . GLU A 1 85 ? 16.642 0.686 -38.976 1.00 66.81 85 GLU A N 1
ATOM 641 C CA . GLU A 1 85 ? 17.804 1.147 -39.758 1.00 66.81 85 GLU A CA 1
ATOM 642 C C . GLU A 1 85 ? 18.372 0.029 -40.645 1.00 66.81 85 GLU A C 1
ATOM 644 O O . GLU A 1 85 ? 18.790 0.348 -41.781 1.00 66.81 85 GLU A O 1
#

Radius of gyration: 19.29 Å; chains: 1; bounding box: 35×16×71 Å

Sequence (85 aa):
RDKASEQNEQERAAENRKRVEMLAAVGGPEVQRAAQAALATGDAKVIAEFLEKGYLLAAQKDAEDRAAHEKAQKEAAEAAEKLRE

pLDDT: mean 85.69, std 8.87, range [51.5, 93.38]

Foldseek 3Di:
DPPVVVVVLVVQLVVLLVVLVVQLVPPDDQSVVQSVVLVVVVDSVSSVCCVVPVNVVSNVVRVVVVVVVVVVVVVVVVVVVVVVD

Secondary structure (DSSP, 8-state):
--HHHHHHHHHHHHHHHHHHHHHHHHS-HHHHHHHHHHHHH--HHHHHHIIIIIHHHHHHHHHHHHHHHHHHHHHHHHHHHHTT-